Protein AF-A0A8I2YW83-F1 (afdb_monomer)

Organism: NCBI:txid495285

Secondary structure (DSSP, 8-state):
-----HHHHHHHHHHHHHHHHHHS---S-EEESHHHHHHHHHTT-EEEEEEETT---EEEEEE-TTS-EEEEEE-S-GGGTTTTB-TTT-PBPEEEEEEEEHHHHHHHHTTTTT-EEEEE-TTSHHHHHHHHHHTTEEEEESS---GGGGGGTTS------------

pLDDT: mean 71.74, std 16.7, range [37.81, 90.44]

InterPro domains:
  IPR004403 Peptide chain release factor eRF1/aRF1 [PTHR10113] (3-157)
  IPR005142 eRF1 domain 3 [PF03465] (23-145)
  IPR029064 Ribosomal protein eL30-like superfamily [G3DSA:3.30.1330.30] (12-165)
  IPR029064 Ribosomal protein eL30-like superfamily [SSF55315] (30-148)

Foldseek 3Di:
DDDPDPPVVVVVVVVVVVVVVVVPPVPQFKWFADPRAVVCLVVLFFAAKEFAPPQQKKWFWFADPVRDTDIAIDNPDPVSQVVQADPVPRDGTHGPDDIGDPVVVCVVCVVVSNYHYHYDYCPDPVSVCRCVVRVRIMGGGPDDDPPVCVVPVVPDPDDPDDDDDDD

Radius of gyration: 22.84 Å; Cα contacts (8 Å, |Δi|>4): 217; chains: 1; bounding box: 31×69×81 Å

Nearest PDB structures (foldseek):
  7o80-assembly1_By  TM=7.380E-01  e=3.352E-16  Oryctolagus cuniculus
  2ktv-assembly1_A  TM=7.743E-01  e=1.119E-14  Homo sapiens
  8ipa-assembly1_bl  TM=6.363E-01  e=6.369E-15  Triticum aestivum
  4crm-assembly1_X  TM=7.164E-01  e=1.137E-13  Saccharomyces cerevisiae
  3ir9-assembly1_A  TM=6.678E-01  e=7.914E-09  Methanosarcina mazei

Solvent-accessible surface area (backbone atoms only — not comparable to full-atom values): 9842 Å² total; per-residue (Å²): 136,87,80,89,59,68,68,64,53,51,51,47,49,48,52,54,47,48,48,51,53,55,70,47,54,74,74,79,24,67,35,57,22,68,70,51,29,48,56,36,40,76,73,49,34,29,39,37,38,39,35,34,77,82,53,69,40,35,37,33,38,30,24,38,98,87,68,54,75,45,81,45,80,36,61,85,48,79,80,42,59,65,72,45,34,34,91,88,77,71,41,76,40,45,75,72,46,82,74,40,50,44,64,58,50,44,75,70,42,30,69,79,47,65,28,43,83,43,77,45,60,62,87,45,75,67,33,40,46,37,40,75,72,31,71,25,34,28,23,38,33,73,50,71,77,63,74,76,57,68,81,5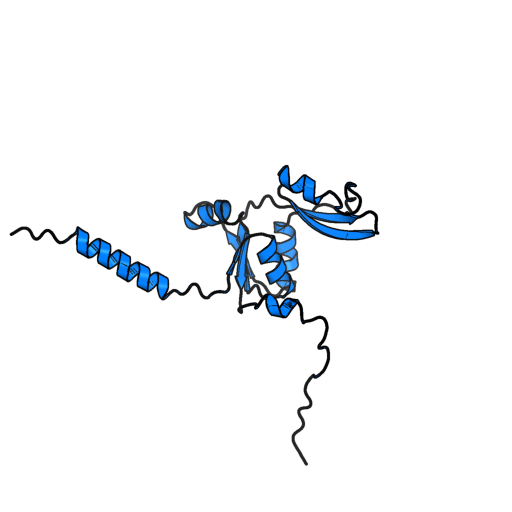3,74,88,71,80,93,78,81,82,81,83,86,73,86,91,135

Structure (mmCIF, N/CA/C/O backbone):
data_AF-A0A8I2YW83-F1
#
_entry.id   AF-A0A8I2YW83-F1
#
loop_
_atom_site.group_PDB
_atom_site.id
_atom_site.type_symbol
_atom_site.label_atom_id
_atom_site.label_alt_id
_atom_site.label_comp_id
_atom_site.label_asym_id
_atom_site.label_entity_id
_atom_site.label_seq_id
_atom_site.pdbx_PDB_ins_code
_atom_site.Cartn_x
_atom_site.Cartn_y
_atom_site.Cartn_z
_atom_site.occupancy
_atom_site.B_iso_or_equiv
_atom_site.auth_seq_id
_atom_site.auth_comp_id
_atom_site.auth_asym_id
_atom_site.auth_atom_id
_atom_site.pdbx_PDB_model_num
ATOM 1 N N . MET A 1 1 ? -3.336 16.803 57.954 1.00 39.81 1 MET A N 1
ATOM 2 C CA . MET A 1 1 ? -2.026 16.547 57.322 1.00 39.81 1 MET A CA 1
ATOM 3 C C . MET A 1 1 ? -2.326 16.189 55.878 1.00 39.81 1 MET A C 1
ATOM 5 O O . MET A 1 1 ? -2.818 15.100 55.623 1.00 39.81 1 MET A O 1
ATOM 9 N N . PHE A 1 2 ? -2.242 17.170 54.980 1.00 40.47 2 PHE A N 1
ATOM 10 C CA . PHE A 1 2 ? -2.612 17.007 53.574 1.00 40.47 2 PHE A CA 1
ATOM 11 C C . PHE A 1 2 ? -1.409 16.400 52.847 1.00 40.47 2 PHE A C 1
ATOM 13 O O . PHE A 1 2 ? -0.423 17.092 52.607 1.00 40.47 2 PHE A O 1
ATOM 20 N N . SER A 1 3 ? -1.450 15.086 52.605 1.00 42.00 3 SER A N 1
ATOM 21 C CA . SER A 1 3 ? -0.392 14.366 51.893 1.00 42.00 3 SER A CA 1
ATOM 22 C C . SER A 1 3 ? -0.406 14.752 50.417 1.00 42.00 3 SER A C 1
ATOM 24 O O . SER A 1 3 ? -1.183 14.222 49.626 1.00 42.00 3 SER A O 1
ATOM 26 N N . TYR A 1 4 ? 0.474 15.683 50.059 1.00 49.03 4 TYR A N 1
ATOM 27 C CA . TYR A 1 4 ? 0.949 15.875 48.695 1.00 49.03 4 TYR A CA 1
ATOM 28 C C . TYR A 1 4 ? 1.654 14.590 48.242 1.00 49.03 4 TYR A C 1
ATOM 30 O O . TYR A 1 4 ? 2.785 14.320 48.634 1.00 49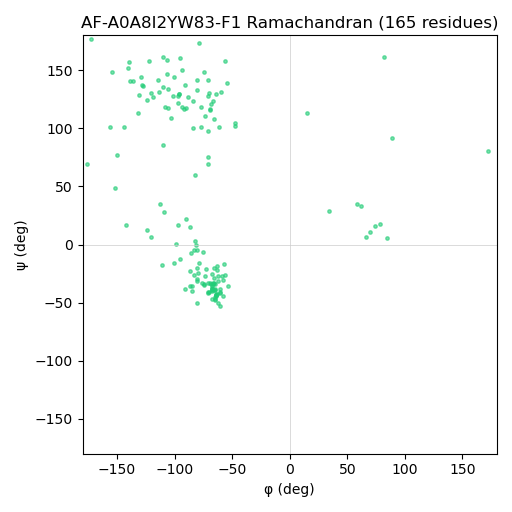.03 4 TYR A O 1
ATOM 38 N N . GLY A 1 5 ? 0.958 13.771 47.457 1.00 54.84 5 GLY A N 1
ATOM 39 C CA . GLY A 1 5 ? 1.498 12.545 46.858 1.00 54.84 5 GLY A CA 1
ATOM 40 C C . GLY A 1 5 ? 0.990 12.292 45.438 1.00 54.84 5 GLY A C 1
ATOM 41 O O . GLY A 1 5 ? 1.065 11.167 44.960 1.00 54.84 5 GLY A O 1
ATOM 42 N N . GLY A 1 6 ? 0.429 13.311 44.776 1.00 54.88 6 GLY A N 1
ATOM 43 C CA . GLY A 1 6 ? -0.205 13.170 43.459 1.00 54.88 6 GLY A CA 1
ATOM 44 C C . GLY A 1 6 ? 0.771 13.158 42.279 1.00 54.88 6 GLY A C 1
ATOM 45 O O . GLY A 1 6 ? 0.523 12.476 41.294 1.00 54.88 6 GLY A O 1
ATOM 46 N N 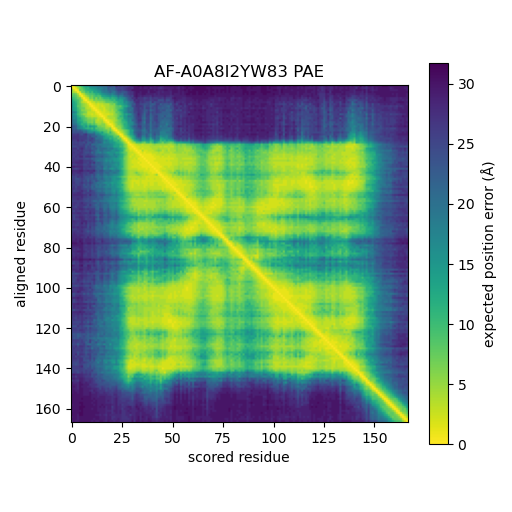. GLU A 1 7 ? 1.898 13.866 42.376 1.00 53.00 7 GLU A N 1
ATOM 47 C CA . GLU A 1 7 ? 2.796 14.081 41.227 1.00 53.00 7 GLU A CA 1
ATOM 48 C C . GLU A 1 7 ? 3.783 12.917 41.026 1.00 53.00 7 GLU A C 1
ATOM 50 O O . GLU A 1 7 ? 4.036 12.505 39.897 1.00 53.00 7 GLU A O 1
ATOM 55 N N . ASN A 1 8 ? 4.270 12.306 42.114 1.00 54.31 8 ASN A N 1
ATOM 56 C CA . ASN A 1 8 ? 5.145 11.127 42.035 1.00 54.31 8 ASN A CA 1
ATOM 57 C C . ASN A 1 8 ? 4.382 9.847 41.656 1.00 54.31 8 ASN A C 1
ATOM 59 O O . ASN A 1 8 ? 4.909 9.025 40.914 1.00 54.31 8 ASN A O 1
ATOM 63 N N . GLY A 1 9 ? 3.129 9.697 42.105 1.00 56.31 9 GLY A N 1
ATOM 64 C CA . GLY A 1 9 ? 2.281 8.564 41.721 1.00 56.31 9 GLY A CA 1
ATOM 65 C C . GLY A 1 9 ? 1.861 8.606 40.249 1.00 56.31 9 GLY A C 1
ATOM 66 O O . GLY A 1 9 ? 1.761 7.561 39.617 1.00 56.31 9 GLY A O 1
ATOM 67 N N . PHE A 1 10 ? 1.668 9.804 39.681 1.00 54.84 10 PHE A N 1
ATOM 68 C CA . PHE A 1 10 ? 1.363 9.972 38.257 1.00 54.84 10 PHE A CA 1
ATOM 69 C C . PHE A 1 10 ? 2.578 9.658 37.376 1.00 54.84 10 PHE A C 1
ATOM 71 O O . PHE A 1 10 ? 2.438 8.950 36.384 1.00 54.84 10 PHE A O 1
ATOM 78 N N . ASN A 1 11 ? 3.780 10.091 37.776 1.00 58.91 11 ASN A N 1
ATOM 79 C CA . ASN A 1 11 ? 5.007 9.741 37.057 1.00 58.91 11 ASN A CA 1
ATOM 80 C C . ASN A 1 11 ? 5.341 8.245 37.169 1.00 58.91 11 ASN A C 1
ATOM 82 O O . ASN A 1 11 ? 5.699 7.634 36.171 1.00 58.91 11 ASN A O 1
ATOM 86 N N . GLN A 1 12 ? 5.124 7.626 38.337 1.00 61.47 12 GLN A N 1
ATOM 87 C CA . GLN A 1 12 ? 5.245 6.172 38.490 1.00 61.47 12 GLN A CA 1
ATOM 88 C C . GLN A 1 12 ? 4.200 5.410 37.675 1.00 61.47 12 GLN A C 1
ATOM 90 O O . GLN A 1 12 ? 4.530 4.391 37.086 1.00 61.47 12 GLN A O 1
ATOM 95 N N . ALA A 1 13 ? 2.956 5.891 37.596 1.00 56.44 13 ALA A N 1
ATOM 96 C CA . ALA A 1 13 ? 1.939 5.286 36.740 1.00 56.44 13 ALA A CA 1
ATOM 97 C C . ALA A 1 13 ? 2.283 5.427 35.249 1.00 56.44 13 ALA A C 1
ATOM 99 O O . ALA A 1 13 ? 1.993 4.510 34.490 1.00 56.44 13 ALA A O 1
ATOM 100 N N . ILE A 1 14 ? 2.933 6.523 34.832 1.00 59.28 14 ILE A N 1
ATOM 101 C CA . ILE A 1 14 ? 3.466 6.686 33.471 1.00 59.28 14 ILE A CA 1
ATOM 102 C C . ILE A 1 14 ? 4.669 5.767 33.232 1.00 59.28 14 ILE A C 1
ATOM 104 O O . ILE A 1 14 ? 4.723 5.164 32.171 1.00 59.28 14 ILE A O 1
ATOM 108 N N . GLU A 1 15 ? 5.587 5.589 34.186 1.00 57.97 15 GLU A N 1
ATOM 109 C CA . GLU A 1 15 ? 6.691 4.616 34.076 1.00 57.97 15 GLU A CA 1
ATOM 110 C C . GLU A 1 15 ? 6.177 3.167 34.018 1.00 57.97 15 GLU A C 1
ATOM 112 O O . GLU A 1 15 ? 6.593 2.405 33.152 1.00 57.97 15 GLU A O 1
ATOM 117 N N . LEU A 1 16 ? 5.198 2.802 34.852 1.00 56.50 16 LEU A N 1
ATOM 118 C CA . LEU A 1 16 ? 4.563 1.475 34.866 1.00 56.50 16 LEU A CA 1
ATOM 119 C C . LEU A 1 16 ? 3.670 1.229 33.635 1.00 56.50 16 LEU A C 1
ATOM 121 O O . LEU A 1 16 ? 3.580 0.101 33.140 1.00 56.50 16 LEU A O 1
ATOM 125 N N . ALA A 1 17 ? 3.017 2.274 33.111 1.00 52.62 17 ALA A N 1
ATOM 126 C CA . ALA A 1 17 ? 2.286 2.220 31.845 1.00 52.62 17 ALA A CA 1
ATOM 127 C C . ALA A 1 17 ? 3.238 2.198 30.643 1.00 52.62 17 ALA A C 1
ATOM 129 O O . ALA A 1 17 ? 2.941 1.514 29.671 1.00 52.62 17 ALA A O 1
ATOM 130 N N . ALA A 1 18 ? 4.389 2.872 30.713 1.00 55.94 18 ALA A N 1
ATOM 131 C CA . ALA A 1 18 ? 5.455 2.789 29.722 1.00 55.94 18 ALA A CA 1
ATOM 132 C C . ALA A 1 18 ? 6.107 1.403 29.731 1.00 55.94 18 ALA A C 1
ATOM 134 O O . ALA A 1 18 ? 6.383 0.875 28.661 1.00 55.94 18 ALA A O 1
ATOM 135 N N . GLU A 1 19 ? 6.274 0.760 30.890 1.00 49.72 19 GLU A N 1
ATOM 136 C CA . GLU A 1 19 ? 6.685 -0.646 30.988 1.00 49.72 19 GLU A CA 1
ATOM 137 C C . GLU A 1 19 ? 5.604 -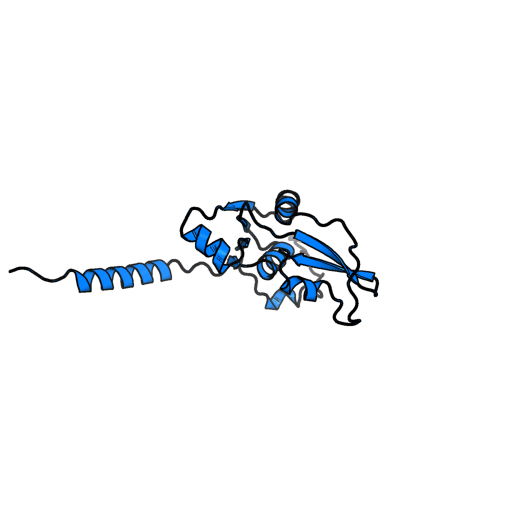1.602 30.470 1.00 49.72 19 GLU A C 1
ATOM 139 O O . GLU A 1 19 ? 5.931 -2.547 29.763 1.00 49.72 19 GLU A O 1
ATOM 144 N N . SER A 1 20 ? 4.313 -1.340 30.707 1.00 48.31 20 SER A N 1
ATOM 145 C CA . SER A 1 20 ? 3.224 -2.127 30.096 1.00 48.31 20 SER A CA 1
ATOM 146 C C . SER A 1 20 ? 3.128 -1.916 28.579 1.00 48.31 20 SER A C 1
ATOM 148 O O . SER A 1 20 ? 2.869 -2.872 27.850 1.00 48.31 20 SER A O 1
ATOM 150 N N . LEU A 1 21 ? 3.421 -0.708 28.080 1.00 47.25 21 LEU A N 1
ATOM 151 C CA . LEU A 1 21 ? 3.625 -0.429 26.654 1.00 47.25 21 LEU A CA 1
ATOM 152 C C . LEU A 1 21 ? 4.955 -0.986 26.126 1.00 47.25 21 LEU A C 1
ATOM 154 O O . LEU A 1 21 ? 5.070 -1.186 24.928 1.00 47.25 21 LEU A O 1
ATOM 158 N N . SER A 1 22 ? 5.943 -1.258 26.981 1.00 44.62 22 SER A N 1
ATOM 159 C CA . SER A 1 22 ? 7.197 -1.938 26.618 1.00 44.62 22 SER A CA 1
ATOM 160 C C . SER A 1 22 ? 7.032 -3.462 26.616 1.00 44.62 22 SER A C 1
ATOM 162 O O . SER A 1 22 ? 7.722 -4.164 25.876 1.00 44.62 22 SER A O 1
ATOM 164 N N . ASN A 1 23 ? 6.086 -3.979 27.407 1.00 37.81 23 ASN A N 1
ATOM 165 C CA . ASN A 1 23 ? 5.689 -5.384 27.442 1.00 37.81 23 ASN A CA 1
ATOM 166 C C . ASN A 1 23 ? 4.620 -5.728 26.399 1.00 37.81 23 ASN A C 1
ATOM 168 O O . ASN A 1 23 ? 4.599 -6.861 25.915 1.00 37.81 23 ASN A O 1
ATOM 172 N N . VAL A 1 24 ? 3.847 -4.745 25.925 1.00 40.88 24 VAL A N 1
ATOM 173 C CA . VAL A 1 24 ? 3.463 -4.687 24.511 1.00 40.88 24 VAL A CA 1
ATOM 174 C C . VAL A 1 24 ? 4.725 -4.309 23.747 1.00 40.88 24 VAL A C 1
ATOM 176 O O . VAL A 1 24 ? 4.847 -3.244 23.159 1.00 40.88 24 VAL A O 1
ATOM 179 N N . LYS A 1 25 ? 5.696 -5.228 23.703 1.00 41.69 25 LYS A N 1
ATOM 180 C CA . LYS A 1 25 ? 6.538 -5.327 22.519 1.00 41.69 25 LYS A CA 1
ATOM 181 C C . LYS A 1 25 ? 5.539 -5.319 21.373 1.00 41.69 25 LYS A C 1
ATOM 183 O O . LYS A 1 25 ? 4.883 -6.337 21.155 1.00 41.69 25 LYS A O 1
ATOM 188 N N . ILE A 1 26 ? 5.376 -4.178 20.697 1.00 47.59 26 ILE A N 1
ATOM 189 C CA . ILE A 1 26 ? 4.879 -4.134 19.332 1.00 47.59 26 ILE A CA 1
ATOM 190 C C . ILE A 1 26 ? 5.737 -5.199 18.685 1.00 47.59 26 ILE A C 1
ATOM 192 O O . ILE A 1 26 ? 6.962 -5.058 18.638 1.00 47.59 26 ILE A O 1
ATOM 196 N N . ARG A 1 27 ? 5.142 -6.366 18.437 1.00 45.03 27 ARG A N 1
ATOM 197 C CA . ARG A 1 27 ? 5.841 -7.560 17.988 1.00 45.03 27 ARG A CA 1
ATOM 198 C C . ARG A 1 27 ? 6.244 -7.269 16.556 1.00 45.03 27 ARG A C 1
ATOM 200 O O . ARG A 1 27 ? 5.547 -7.679 15.655 1.00 45.03 27 ARG A O 1
ATOM 207 N N . THR A 1 28 ? 7.271 -6.438 16.401 1.00 51.44 28 THR A N 1
ATOM 208 C CA . THR A 1 28 ? 8.344 -6.381 15.411 1.00 51.44 28 THR A CA 1
ATOM 209 C C . THR A 1 28 ? 8.025 -6.804 13.978 1.00 51.44 28 THR A C 1
ATOM 211 O O . THR A 1 28 ? 8.909 -7.322 13.304 1.00 51.44 28 THR A O 1
ATOM 214 N N . SER A 1 29 ? 6.784 -6.631 13.547 1.00 66.81 29 SER A N 1
ATOM 215 C CA . SER A 1 29 ? 6.241 -7.226 12.334 1.00 66.81 29 SER A CA 1
ATOM 216 C C . SER A 1 29 ? 5.139 -6.299 11.799 1.00 66.81 29 SER A C 1
ATOM 218 O O . SER A 1 29 ? 4.014 -6.718 11.572 1.00 66.81 29 SER A O 1
ATOM 220 N N . THR A 1 30 ? 5.417 -5.000 11.687 1.00 73.69 30 THR A N 1
ATOM 221 C CA . THR A 1 30 ? 4.499 -4.015 11.093 1.00 73.69 30 THR A CA 1
ATOM 222 C C . THR A 1 30 ? 5.258 -3.176 10.083 1.00 73.69 30 THR A C 1
ATOM 224 O O . THR A 1 30 ? 6.309 -2.633 10.424 1.00 73.69 30 THR A O 1
ATOM 227 N N . CYS A 1 31 ? 4.717 -3.076 8.876 1.00 79.19 31 CYS A N 1
ATOM 228 C CA . CYS A 1 31 ? 5.264 -2.301 7.773 1.00 79.19 31 CYS A CA 1
ATOM 229 C C . CYS A 1 31 ? 4.528 -0.974 7.646 1.00 79.19 31 CYS A C 1
ATOM 231 O O . CYS A 1 31 ? 3.317 -0.898 7.879 1.00 79.19 31 CYS A O 1
ATOM 233 N N . PHE A 1 32 ? 5.256 0.073 7.275 1.00 82.62 32 PHE A N 1
ATOM 234 C CA . PHE A 1 32 ? 4.702 1.415 7.141 1.00 82.62 32 PHE A CA 1
ATOM 235 C C . PHE A 1 32 ? 5.207 2.083 5.871 1.00 82.62 32 PHE A C 1
ATOM 237 O O . PHE A 1 32 ? 6.388 2.002 5.540 1.00 82.62 32 PHE A O 1
ATOM 244 N N . GLY A 1 33 ? 4.327 2.822 5.203 1.00 81.38 33 GLY A N 1
ATOM 245 C CA . GLY A 1 33 ? 4.664 3.486 3.953 1.00 81.38 33 GLY A CA 1
ATOM 246 C C . GLY A 1 33 ? 4.570 2.553 2.749 1.00 81.38 33 GLY A C 1
ATOM 247 O O . GLY A 1 33 ? 4.528 1.329 2.868 1.00 81.38 33 GLY A O 1
ATOM 248 N N . ILE A 1 34 ? 4.480 3.166 1.571 1.00 81.81 34 ILE A N 1
ATOM 249 C CA . ILE A 1 34 ? 4.134 2.476 0.326 1.00 81.81 34 ILE A CA 1
ATOM 250 C C . ILE A 1 34 ? 5.189 1.418 -0.027 1.00 81.81 34 ILE A C 1
ATOM 252 O O . ILE A 1 34 ? 4.830 0.270 -0.244 1.00 81.81 34 ILE A O 1
ATOM 256 N N . ASP A 1 35 ? 6.475 1.785 -0.026 1.00 81.62 35 ASP A N 1
ATOM 257 C CA . ASP A 1 35 ? 7.578 0.895 -0.431 1.00 81.62 35 ASP A CA 1
ATOM 258 C C . ASP A 1 35 ? 7.663 -0.362 0.446 1.00 81.62 35 ASP A C 1
ATOM 260 O O . ASP A 1 35 ? 7.595 -1.482 -0.049 1.00 81.62 35 ASP A O 1
ATOM 264 N N . ASP A 1 36 ? 7.718 -0.168 1.762 1.00 83.00 36 ASP A N 1
ATOM 265 C CA . ASP A 1 36 ? 7.858 -1.248 2.738 1.00 83.00 36 ASP A CA 1
ATOM 266 C C . ASP A 1 36 ? 6.649 -2.194 2.719 1.00 83.00 36 ASP A C 1
ATOM 268 O O . ASP A 1 36 ? 6.788 -3.416 2.707 1.00 83.00 36 ASP A O 1
ATOM 272 N N . THR A 1 37 ? 5.447 -1.616 2.638 1.00 85.38 37 THR A N 1
ATOM 273 C CA . THR A 1 37 ? 4.198 -2.379 2.602 1.00 85.38 37 THR A CA 1
ATOM 274 C C . THR A 1 37 ? 4.063 -3.177 1.310 1.00 85.38 37 THR A C 1
ATOM 276 O O . THR A 1 37 ? 3.634 -4.326 1.362 1.00 85.38 37 THR A O 1
ATOM 279 N N . LEU A 1 38 ? 4.445 -2.608 0.160 1.00 83.75 38 LEU A N 1
ATOM 280 C CA . LEU A 1 38 ? 4.430 -3.336 -1.109 1.00 83.75 38 LEU A CA 1
ATOM 281 C C . LEU A 1 38 ? 5.426 -4.489 -1.103 1.00 83.75 38 LEU A C 1
ATOM 283 O O . LEU A 1 38 ? 5.036 -5.604 -1.424 1.00 83.75 38 LEU A O 1
ATOM 287 N N . ARG A 1 39 ? 6.667 -4.259 -0.667 1.00 82.38 39 ARG A N 1
ATOM 288 C CA . ARG A 1 39 ? 7.678 -5.324 -0.604 1.00 82.38 39 ARG A CA 1
ATOM 289 C C . ARG A 1 39 ? 7.244 -6.453 0.318 1.00 82.38 39 ARG A C 1
ATOM 291 O O . ARG A 1 39 ? 7.383 -7.623 -0.020 1.00 82.38 39 ARG A O 1
ATOM 298 N N . ALA A 1 40 ? 6.668 -6.110 1.467 1.00 84.00 40 ALA A N 1
ATOM 299 C CA . ALA A 1 40 ? 6.109 -7.100 2.372 1.00 84.00 40 ALA A CA 1
ATOM 300 C C . ALA A 1 40 ? 4.906 -7.849 1.776 1.00 84.00 40 ALA A C 1
ATOM 302 O O . ALA A 1 40 ? 4.694 -9.026 2.084 1.00 84.00 40 ALA A O 1
ATOM 303 N N . LEU A 1 41 ? 4.098 -7.173 0.958 1.00 84.19 41 LEU A N 1
ATOM 304 C CA . LEU A 1 41 ? 2.951 -7.770 0.286 1.00 84.19 41 LEU A CA 1
ATOM 305 C C . LEU A 1 41 ? 3.391 -8.730 -0.825 1.00 84.19 41 LEU A C 1
ATOM 307 O O . LEU A 1 41 ? 2.834 -9.820 -0.916 1.00 84.19 41 LEU A O 1
ATOM 311 N N . GLU A 1 42 ? 4.411 -8.370 -1.609 1.00 82.12 42 GLU A N 1
ATOM 312 C CA . GLU A 1 42 ? 4.968 -9.203 -2.685 1.00 82.12 42 GLU A CA 1
ATOM 313 C C . GLU A 1 42 ? 5.520 -10.532 -2.165 1.00 82.12 42 GLU A C 1
ATOM 315 O O . GLU A 1 42 ? 5.303 -11.573 -2.777 1.00 82.12 42 GLU A O 1
ATOM 320 N N . VAL A 1 43 ? 6.151 -10.527 -0.989 1.00 79.06 43 VAL A N 1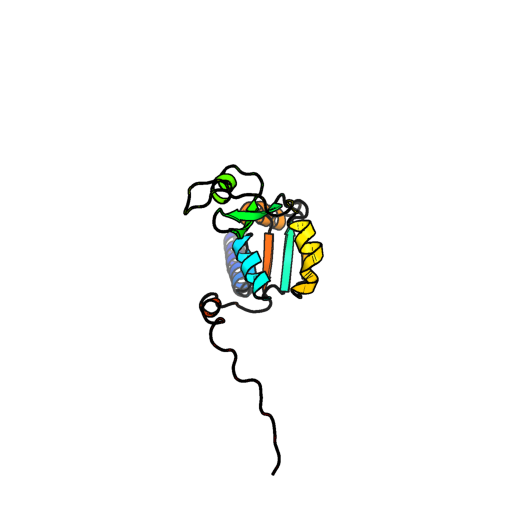
ATOM 321 C CA . VAL A 1 43 ? 6.638 -11.762 -0.346 1.00 79.06 43 VAL A CA 1
ATOM 322 C C . VAL A 1 43 ? 5.551 -12.501 0.436 1.00 79.06 43 VAL A C 1
ATOM 324 O O . VAL A 1 43 ? 5.829 -13.483 1.124 1.00 79.06 43 VAL A O 1
ATOM 327 N N . GLY A 1 44 ? 4.310 -12.009 0.398 1.00 78.12 44 GLY A N 1
ATOM 328 C CA . GLY A 1 44 ? 3.192 -12.612 1.107 1.00 78.12 44 GLY A CA 1
ATOM 329 C C . GLY A 1 44 ? 3.389 -12.618 2.622 1.00 78.12 44 GLY A C 1
ATOM 330 O O . GLY A 1 44 ? 2.943 -13.538 3.298 1.00 78.12 44 GLY A O 1
ATOM 331 N N . ALA A 1 45 ? 4.050 -11.628 3.208 1.00 81.31 45 ALA A N 1
ATOM 332 C CA . ALA A 1 45 ? 4.237 -11.578 4.657 1.00 81.31 45 ALA A CA 1
ATOM 333 C C . ALA A 1 45 ? 3.184 -10.733 5.380 1.00 81.31 45 ALA A C 1
ATOM 335 O O . ALA A 1 45 ? 3.080 -10.815 6.605 1.00 81.31 45 ALA A O 1
ATOM 336 N N . VAL A 1 46 ? 2.393 -9.946 4.647 1.00 85.69 46 VAL A N 1
ATOM 337 C CA . VAL A 1 46 ? 1.331 -9.106 5.215 1.00 85.69 46 VAL A CA 1
ATOM 338 C C . VAL A 1 46 ? 0.114 -9.960 5.555 1.00 85.69 46 VAL A C 1
ATOM 340 O O . VAL A 1 46 ? -0.525 -10.545 4.686 1.00 85.69 46 VAL A O 1
ATOM 343 N N . GLU A 1 47 ? -0.239 -9.998 6.833 1.00 86.00 47 GLU A N 1
ATOM 344 C CA . GLU A 1 47 ? -1.472 -10.605 7.327 1.00 86.00 47 GLU A CA 1
ATOM 345 C C . GLU A 1 47 ? -2.664 -9.672 7.143 1.00 86.00 47 GLU A C 1
ATOM 347 O O . GLU A 1 47 ? -3.684 -10.081 6.600 1.00 86.00 47 GLU A O 1
ATOM 352 N N . THR A 1 48 ? -2.532 -8.419 7.588 1.00 87.94 48 THR A N 1
ATOM 353 C CA . THR A 1 48 ? -3.593 -7.410 7.497 1.00 87.94 48 THR A CA 1
ATOM 354 C C . THR A 1 48 ? -3.027 -6.120 6.928 1.00 87.94 48 THR A C 1
ATOM 356 O O . THR A 1 48 ? -2.220 -5.453 7.570 1.00 87.94 48 THR A O 1
ATOM 359 N N . LEU A 1 49 ? -3.455 -5.759 5.728 1.00 89.38 49 LEU A N 1
ATOM 360 C CA . LEU A 1 49 ? -3.148 -4.503 5.073 1.00 89.38 49 LEU A CA 1
ATOM 361 C C . LEU A 1 49 ? -4.113 -3.415 5.556 1.00 89.38 49 LEU A C 1
ATOM 363 O O . LEU A 1 49 ? -5.327 -3.548 5.428 1.00 89.38 49 LEU A O 1
ATOM 367 N N . ILE A 1 50 ? -3.567 -2.329 6.092 1.00 88.94 50 ILE A N 1
ATOM 368 C CA . ILE A 1 50 ? -4.318 -1.194 6.624 1.00 88.94 50 ILE A CA 1
ATOM 369 C C . ILE A 1 50 ? -4.141 -0.013 5.672 1.00 88.94 50 ILE A C 1
ATOM 371 O O . ILE A 1 50 ? -3.029 0.480 5.467 1.00 88.94 50 ILE A O 1
ATOM 375 N N . VAL A 1 51 ? -5.241 0.469 5.099 1.00 90.44 51 VAL A N 1
ATOM 376 C CA . VAL A 1 51 ? -5.223 1.537 4.093 1.00 90.44 51 VAL A CA 1
ATOM 377 C C . VAL A 1 51 ? -6.185 2.645 4.491 1.00 90.44 51 VAL A C 1
ATOM 379 O O . VAL A 1 51 ? -7.296 2.397 4.954 1.00 90.44 51 VAL A O 1
ATOM 382 N N . TRP A 1 52 ? -5.773 3.898 4.329 1.00 90.12 52 TRP A N 1
ATOM 383 C CA . TRP A 1 52 ? -6.668 5.029 4.525 1.00 90.12 52 TRP A CA 1
ATOM 384 C C . TRP A 1 52 ? -7.711 5.080 3.403 1.00 90.12 52 TRP A C 1
ATOM 386 O O . TRP A 1 52 ? -7.362 5.036 2.228 1.00 90.12 52 TRP A O 1
ATOM 396 N N . GLU A 1 53 ? -8.991 5.209 3.755 1.00 87.44 53 GLU A N 1
ATOM 397 C CA . GLU A 1 53 ? -10.106 5.227 2.788 1.00 87.44 53 GLU A CA 1
ATOM 398 C C . GLU A 1 53 ? -9.980 6.317 1.709 1.00 87.44 53 GLU A C 1
ATOM 400 O O . GLU A 1 53 ? -10.516 6.176 0.616 1.00 87.44 53 GLU A O 1
ATOM 405 N N . ASN A 1 54 ? -9.272 7.405 2.019 1.00 86.19 54 ASN A N 1
ATOM 406 C CA . ASN A 1 54 ? -9.093 8.553 1.135 1.00 86.19 54 ASN A CA 1
ATOM 407 C C . ASN A 1 54 ? -7.631 8.675 0.676 1.00 86.19 54 ASN A C 1
ATOM 409 O O . ASN A 1 54 ? -7.085 9.775 0.580 1.00 86.19 54 ASN A O 1
ATOM 413 N N . LEU A 1 55 ? -6.969 7.528 0.485 1.00 84.44 55 LEU A N 1
ATOM 414 C CA . LEU A 1 55 ? -5.595 7.460 0.007 1.00 84.44 55 LEU A CA 1
ATOM 415 C C . LEU A 1 55 ? -5.515 7.972 -1.437 1.00 84.44 55 LEU A C 1
ATOM 417 O O . LEU A 1 55 ? -5.900 7.284 -2.378 1.00 84.44 55 LEU A O 1
ATOM 421 N N . ASP A 1 56 ? -4.941 9.159 -1.603 1.00 84.06 56 ASP A N 1
ATOM 422 C CA . ASP A 1 56 ? -4.663 9.765 -2.905 1.00 84.06 56 ASP A CA 1
ATOM 423 C C . ASP A 1 56 ? -3.348 9.213 -3.478 1.00 84.06 56 ASP A C 1
ATOM 425 O O . ASP A 1 56 ? -2.368 9.930 -3.639 1.00 84.06 56 ASP A O 1
ATOM 429 N N . VAL A 1 57 ? -3.268 7.897 -3.684 1.00 86.81 57 VAL A N 1
ATOM 430 C CA . VAL A 1 57 ? -2.100 7.243 -4.294 1.00 86.81 57 VAL A CA 1
ATOM 431 C C . VAL A 1 57 ? -2.559 6.463 -5.507 1.00 86.81 57 VAL A C 1
ATOM 433 O O . VAL A 1 57 ? -3.408 5.576 -5.428 1.00 86.81 57 VAL A O 1
ATOM 436 N N . THR A 1 58 ? -1.943 6.779 -6.635 1.00 88.31 58 THR A N 1
ATOM 437 C CA . THR A 1 58 ? -2.208 6.147 -7.917 1.00 88.31 58 THR A CA 1
ATOM 438 C C . THR A 1 58 ? -1.014 5.284 -8.310 1.00 88.31 58 THR A C 1
ATOM 440 O O . THR A 1 58 ? 0.146 5.678 -8.154 1.00 88.31 58 THR A O 1
ATOM 443 N N . ARG A 1 59 ? -1.307 4.077 -8.791 1.00 88.31 59 ARG A N 1
ATOM 444 C CA . ARG A 1 59 ? -0.343 3.109 -9.305 1.00 88.31 59 ARG A CA 1
ATOM 445 C C . ARG A 1 59 ? -0.189 3.319 -10.810 1.00 88.31 59 ARG A C 1
ATOM 447 O O . ARG A 1 59 ? -1.135 3.117 -11.570 1.00 88.31 59 ARG A O 1
ATOM 454 N N . TYR A 1 60 ? 1.011 3.696 -11.228 1.00 86.44 60 TYR A N 1
ATOM 455 C CA . TYR A 1 60 ? 1.405 3.882 -12.620 1.00 86.44 60 TYR A CA 1
ATOM 456 C C . TYR A 1 60 ? 2.288 2.719 -13.053 1.00 86.44 60 TYR A C 1
ATOM 458 O O . TYR A 1 60 ? 3.222 2.349 -12.345 1.00 86.44 60 TYR A O 1
ATOM 466 N N . VAL A 1 61 ? 2.013 2.155 -14.225 1.00 88.56 61 VAL A N 1
ATOM 467 C CA . VAL A 1 61 ? 2.923 1.212 -14.881 1.00 88.56 61 VAL A CA 1
ATOM 468 C C . VAL A 1 61 ? 3.609 1.978 -15.997 1.00 88.56 61 VAL A C 1
ATOM 470 O O . VAL A 1 61 ? 2.969 2.376 -16.974 1.00 88.56 61 VAL A O 1
ATOM 473 N N . LEU A 1 62 ? 4.892 2.251 -15.804 1.00 87.38 62 LEU A N 1
ATOM 474 C CA . LEU A 1 62 ? 5.718 3.012 -16.727 1.00 87.38 62 LEU A CA 1
ATOM 475 C C . LEU A 1 62 ? 6.666 2.069 -17.454 1.00 87.38 62 LEU A C 1
ATOM 477 O O . LEU A 1 62 ? 7.122 1.085 -16.881 1.00 87.38 62 LEU A O 1
ATOM 481 N N . ARG A 1 63 ? 6.979 2.373 -18.707 1.00 86.50 63 ARG A N 1
ATOM 482 C CA . ARG A 1 63 ? 7.942 1.638 -19.518 1.00 86.50 63 ARG A CA 1
ATOM 483 C C . ARG A 1 63 ? 9.077 2.566 -19.912 1.00 86.50 63 ARG A C 1
ATOM 485 O O . ARG A 1 63 ? 8.848 3.653 -20.447 1.00 86.50 63 ARG A O 1
ATOM 492 N N . ASN A 1 64 ? 10.304 2.142 -19.6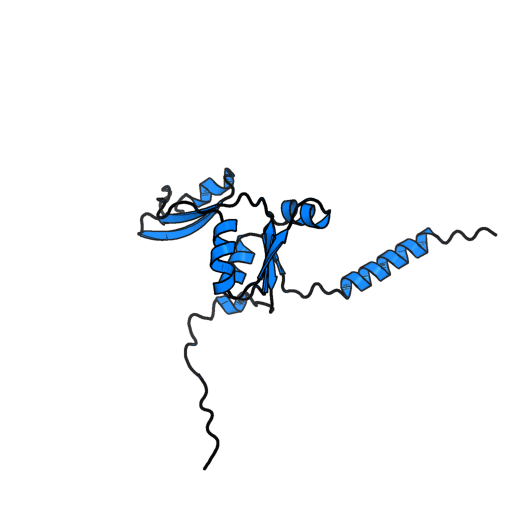40 1.00 84.62 64 ASN A N 1
ATOM 493 C CA . ASN A 1 64 ? 11.484 2.899 -20.034 1.00 84.62 64 ASN A CA 1
ATOM 494 C C . ASN A 1 64 ? 11.814 2.702 -21.527 1.00 84.62 64 ASN A C 1
ATOM 496 O O . ASN A 1 64 ? 11.237 1.861 -22.220 1.00 84.62 64 ASN A O 1
ATOM 500 N N . ALA A 1 65 ? 12.794 3.458 -22.025 1.00 80.50 65 ALA A N 1
ATOM 501 C CA . ALA A 1 65 ? 13.245 3.363 -23.416 1.00 80.50 65 ALA A CA 1
ATOM 502 C C . ALA A 1 65 ? 13.856 1.991 -23.781 1.00 80.50 65 ALA A C 1
ATOM 504 O O . ALA A 1 65 ? 13.940 1.658 -24.962 1.00 80.50 65 ALA A O 1
ATOM 505 N N . ALA A 1 66 ? 14.271 1.195 -22.790 1.00 79.56 66 ALA A N 1
ATOM 506 C CA . ALA A 1 66 ? 14.762 -0.170 -22.980 1.00 79.56 66 ALA A CA 1
ATOM 507 C C . ALA A 1 66 ? 13.627 -1.212 -23.064 1.00 79.56 66 ALA A C 1
ATOM 509 O O . ALA A 1 66 ? 13.891 -2.378 -23.350 1.00 79.56 66 ALA A O 1
ATOM 510 N N . GLY A 1 67 ? 12.371 -0.798 -22.859 1.00 78.31 67 GLY A N 1
ATOM 511 C CA . GLY A 1 67 ? 11.203 -1.677 -22.854 1.00 78.31 67 GLY A CA 1
ATOM 512 C C . GLY A 1 67 ? 10.929 -2.355 -21.509 1.00 78.31 67 GLY A C 1
ATOM 513 O O . GLY A 1 67 ? 10.024 -3.180 -21.436 1.00 78.31 67 GLY A O 1
ATOM 514 N N . GLU A 1 68 ? 11.671 -2.010 -20.459 1.00 83.31 68 GLU A N 1
ATOM 515 C CA . GLU A 1 68 ? 11.490 -2.537 -19.109 1.00 83.31 68 GLU A CA 1
ATOM 516 C C . GLU A 1 68 ? 10.339 -1.807 -18.408 1.00 83.31 68 GLU A C 1
ATOM 518 O O . GLU A 1 68 ? 10.243 -0.575 -18.452 1.00 83.31 68 GLU A O 1
ATOM 523 N N . GLU A 1 69 ? 9.445 -2.569 -17.782 1.00 84.69 69 GLU A N 1
ATOM 524 C CA . GLU A 1 69 ? 8.255 -2.052 -17.109 1.00 84.69 69 GLU A CA 1
ATOM 525 C C . GLU A 1 69 ? 8.526 -1.884 -15.612 1.00 84.69 69 GLU A C 1
ATOM 527 O O . GLU A 1 69 ? 8.994 -2.798 -14.940 1.00 84.69 69 GLU A O 1
ATOM 532 N N . SER A 1 70 ? 8.224 -0.705 -15.078 1.00 81.62 70 SER A N 1
ATOM 533 C CA . SER A 1 70 ? 8.406 -0.345 -13.675 1.00 81.62 70 SER A CA 1
ATOM 534 C C . SER A 1 70 ? 7.107 0.197 -13.094 1.00 81.62 70 SER A C 1
ATOM 536 O O . SER A 1 70 ? 6.410 1.008 -13.707 1.00 81.62 70 SER A O 1
ATOM 538 N N . ILE A 1 71 ? 6.779 -0.243 -11.883 1.00 85.44 71 ILE A N 1
ATOM 539 C CA . ILE A 1 71 ? 5.581 0.200 -11.174 1.00 85.44 71 ILE A CA 1
ATOM 540 C C . ILE A 1 71 ? 5.961 1.375 -10.274 1.00 85.44 71 ILE A C 1
ATOM 542 O O . ILE A 1 71 ? 6.764 1.232 -9.353 1.00 85.44 71 ILE A O 1
ATOM 546 N N . VAL A 1 72 ? 5.356 2.535 -10.516 1.00 85.06 72 VAL A N 1
ATOM 547 C CA . VAL A 1 72 ? 5.568 3.758 -9.736 1.00 85.06 72 VAL A CA 1
ATOM 548 C C . VAL A 1 72 ? 4.287 4.123 -8.999 1.00 85.06 72 VAL A C 1
ATOM 550 O O . VAL A 1 72 ? 3.205 4.172 -9.578 1.00 85.06 72 VAL A O 1
ATOM 553 N N . HIS A 1 73 ? 4.410 4.396 -7.704 1.00 85.56 73 HIS A N 1
ATOM 554 C CA . HIS A 1 73 ? 3.306 4.857 -6.870 1.00 85.56 73 HIS A CA 1
ATOM 555 C C . HIS A 1 73 ? 3.483 6.345 -6.586 1.00 85.56 73 HIS A C 1
ATOM 557 O O . HIS A 1 73 ? 4.462 6.733 -5.937 1.00 85.56 73 HIS A O 1
ATOM 563 N N . ALA A 1 74 ? 2.525 7.144 -7.059 1.00 82.25 74 ALA A N 1
ATOM 564 C CA . ALA A 1 74 ? 2.553 8.598 -6.972 1.00 82.25 74 ALA A CA 1
ATOM 565 C C . ALA A 1 74 ? 1.255 9.147 -6.380 1.00 82.25 74 ALA A C 1
ATOM 567 O O . ALA A 1 74 ? 0.169 8.655 -6.675 1.00 82.25 74 ALA A O 1
ATOM 568 N N . ASN A 1 75 ? 1.366 10.218 -5.601 1.00 77.81 75 ASN A N 1
ATOM 569 C CA . ASN A 1 75 ? 0.238 10.978 -5.048 1.00 77.81 75 ASN A CA 1
ATOM 570 C C . ASN A 1 75 ? 0.089 12.364 -5.703 1.00 77.81 75 ASN A C 1
ATOM 572 O O . ASN A 1 75 ? -0.294 13.336 -5.057 1.00 77.81 75 ASN A O 1
ATOM 576 N N . GLY A 1 76 ? 0.528 12.497 -6.960 1.00 65.69 76 GLY A N 1
ATOM 577 C CA . GLY A 1 76 ? 0.489 13.764 -7.697 1.00 65.69 76 GLY A CA 1
ATOM 578 C C . GLY A 1 76 ? 1.408 14.871 -7.153 1.00 65.69 76 GLY A C 1
ATOM 579 O O . GLY A 1 76 ? 1.348 16.000 -7.639 1.00 65.69 76 GLY A O 1
ATOM 580 N N . GLN A 1 77 ? 2.268 14.591 -6.165 1.00 63.38 77 GLN A N 1
ATOM 581 C CA . GLN A 1 77 ? 3.245 15.562 -5.667 1.00 63.38 77 GLN A CA 1
ATOM 582 C C . GLN A 1 77 ? 4.411 15.750 -6.647 1.00 63.38 77 GLN A C 1
ATOM 584 O O . GLN A 1 77 ? 4.851 14.818 -7.312 1.00 63.38 77 GLN A O 1
ATOM 589 N N . GLU A 1 78 ? 4.983 16.955 -6.680 1.00 55.78 78 GLU A N 1
ATOM 590 C CA . GLU A 1 78 ? 6.084 17.317 -7.590 1.00 55.78 78 GLU A CA 1
ATOM 591 C C . GLU A 1 78 ? 7.339 16.438 -7.421 1.00 55.78 78 GLU A C 1
ATOM 593 O O . GLU A 1 78 ? 8.054 16.188 -8.388 1.00 55.78 78 GLU A O 1
ATOM 598 N N . LYS A 1 79 ? 7.547 15.875 -6.222 1.00 60.25 79 LYS A N 1
ATOM 599 C CA . LYS A 1 79 ? 8.609 14.893 -5.928 1.00 60.25 79 LYS A CA 1
ATOM 600 C C . LYS A 1 79 ? 8.468 13.582 -6.697 1.00 60.25 79 LYS A C 1
ATOM 602 O O . LYS A 1 79 ? 9.436 12.842 -6.828 1.00 60.25 79 LYS A O 1
ATOM 607 N N . ASP A 1 80 ? 7.269 13.267 -7.171 1.00 67.12 80 ASP A N 1
ATOM 608 C CA . ASP A 1 80 ? 7.034 12.041 -7.915 1.00 67.12 80 ASP A CA 1
ATOM 609 C C . ASP A 1 80 ? 7.475 12.170 -9.369 1.00 67.12 80 ASP A C 1
ATOM 611 O O . ASP A 1 80 ? 7.890 11.183 -9.954 1.00 67.12 80 ASP A O 1
ATOM 615 N N . ARG A 1 81 ? 7.526 13.394 -9.914 1.00 68.44 81 ARG A N 1
ATOM 616 C CA . ARG A 1 81 ? 7.947 13.685 -11.295 1.00 68.44 81 ARG A CA 1
ATOM 617 C C . ARG A 1 81 ? 9.365 13.197 -11.602 1.00 68.44 81 ARG A C 1
ATOM 619 O O . ARG A 1 81 ? 9.635 12.774 -12.718 1.00 68.44 81 ARG A O 1
ATOM 626 N N . GLU A 1 82 ? 10.241 13.180 -10.598 1.00 73.38 82 GLU A N 1
ATOM 627 C CA . GLU A 1 82 ? 11.586 12.600 -10.697 1.00 73.38 82 GLU A CA 1
ATOM 628 C C . GLU A 1 82 ? 11.570 11.070 -10.855 1.00 73.38 82 GLU A C 1
ATOM 630 O O . GLU A 1 82 ? 12.503 10.506 -11.419 1.00 73.38 82 GLU A O 1
ATOM 635 N N . LYS A 1 83 ? 10.518 10.387 -10.384 1.00 71.19 83 LYS A N 1
ATOM 636 C CA . LYS A 1 83 ? 10.334 8.936 -10.546 1.00 71.19 83 LYS A CA 1
ATOM 637 C C . LYS A 1 83 ? 9.780 8.552 -11.920 1.00 71.19 83 LYS A C 1
ATOM 639 O O . LYS A 1 83 ? 9.943 7.407 -12.321 1.00 71.19 83 LYS A O 1
ATOM 644 N N . PHE A 1 84 ? 9.156 9.493 -12.634 1.00 75.69 84 PHE A N 1
ATOM 645 C CA . PHE A 1 84 ? 8.730 9.309 -14.030 1.00 75.69 84 PHE A CA 1
ATOM 646 C C . PHE A 1 84 ? 9.886 9.501 -15.022 1.00 75.69 84 PHE A C 1
ATOM 648 O O . PHE A 1 84 ? 9.701 9.291 -16.217 1.00 75.69 84 PHE A O 1
ATOM 655 N N . LEU A 1 85 ? 11.070 9.901 -14.551 1.00 79.44 85 LEU A N 1
ATOM 656 C CA . LEU A 1 85 ? 12.267 10.038 -15.372 1.00 79.44 85 LEU A CA 1
ATOM 657 C C . LEU A 1 85 ? 13.122 8.774 -15.270 1.00 79.44 85 LEU A C 1
ATOM 659 O O . LEU A 1 85 ? 13.472 8.314 -14.182 1.00 79.44 85 LEU A O 1
ATOM 663 N N . ASP A 1 86 ? 13.510 8.237 -16.420 1.00 75.25 86 ASP A N 1
ATOM 664 C CA . ASP A 1 86 ? 14.469 7.148 -16.496 1.00 75.25 86 ASP A CA 1
ATOM 665 C C . ASP A 1 86 ? 15.861 7.650 -16.096 1.00 75.25 86 ASP A C 1
ATOM 667 O O . ASP A 1 86 ? 16.442 8.516 -16.746 1.00 75.25 86 ASP A O 1
ATOM 671 N N . LYS A 1 87 ? 16.420 7.113 -15.006 1.00 70.75 87 LYS A N 1
ATOM 672 C CA . LYS A 1 87 ? 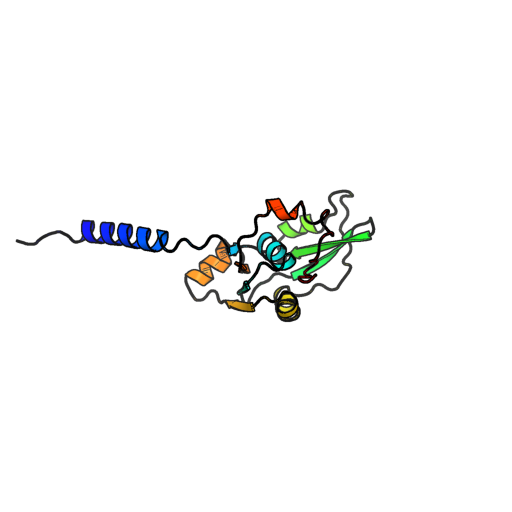17.715 7.571 -14.467 1.00 70.75 87 LYS A CA 1
ATOM 673 C C . LYS A 1 87 ? 18.897 7.285 -15.396 1.00 70.75 87 LYS A C 1
ATOM 675 O O . LYS A 1 87 ? 19.942 7.915 -15.245 1.00 70.75 87 LYS A O 1
ATOM 680 N N . SER A 1 88 ? 18.742 6.350 -16.329 1.00 67.94 88 SER A N 1
ATOM 681 C CA . SER A 1 88 ? 19.799 5.938 -17.255 1.00 67.94 88 SER A CA 1
ATOM 682 C C . SER A 1 88 ? 19.845 6.821 -18.501 1.00 67.94 88 SER A C 1
ATOM 684 O O . SER A 1 88 ? 20.924 7.114 -19.012 1.00 67.94 88 SER A O 1
ATOM 686 N N . THR A 1 89 ? 18.687 7.265 -18.986 1.00 68.88 89 THR A N 1
ATOM 687 C CA . THR A 1 89 ? 18.551 8.030 -20.236 1.00 68.88 89 THR A CA 1
ATOM 688 C C . THR A 1 89 ? 18.149 9.488 -20.020 1.00 68.88 89 THR A C 1
ATOM 690 O O . THR A 1 89 ? 18.338 10.311 -20.914 1.00 68.88 89 THR A O 1
ATOM 693 N N . GLY A 1 90 ? 17.624 9.832 -18.842 1.00 70.00 90 GLY A N 1
ATOM 694 C CA . GLY A 1 90 ? 17.078 11.151 -18.519 1.00 70.00 90 GLY A CA 1
ATOM 695 C C . GLY A 1 90 ? 15.766 11.473 -19.239 1.00 70.00 90 GLY A C 1
ATOM 696 O O . GLY A 1 90 ? 15.344 12.628 -19.229 1.00 70.00 90 GLY A O 1
ATOM 697 N N . LEU A 1 91 ? 15.146 10.486 -19.891 1.00 76.50 91 LEU A N 1
ATOM 698 C CA . LEU A 1 91 ? 13.903 10.641 -20.643 1.00 76.50 91 LEU A CA 1
ATOM 699 C C . LEU A 1 91 ? 12.691 10.313 -19.767 1.00 76.50 91 LEU A C 1
ATOM 701 O O . LEU A 1 91 ? 12.775 9.484 -18.861 1.00 76.50 91 LEU A O 1
ATOM 705 N N . GLU A 1 92 ? 11.559 10.956 -20.047 1.00 77.12 92 GLU A N 1
ATOM 706 C CA . GLU A 1 92 ? 10.280 10.599 -19.429 1.00 77.12 92 GLU A CA 1
ATOM 707 C C . GLU A 1 92 ? 9.884 9.181 -19.858 1.00 77.12 92 GLU A C 1
ATOM 709 O O . GLU A 1 92 ? 9.918 8.844 -21.043 1.00 77.12 92 GLU A O 1
ATOM 714 N N . MET A 1 93 ? 9.543 8.341 -18.882 1.00 82.44 93 MET A N 1
ATOM 715 C CA . MET A 1 93 ? 9.051 6.995 -19.137 1.00 82.44 93 MET A CA 1
ATOM 716 C C . MET A 1 93 ? 7.646 7.060 -19.735 1.00 82.44 93 MET A C 1
ATOM 718 O O . MET A 1 93 ? 6.816 7.879 -19.334 1.00 82.44 93 MET A O 1
ATOM 722 N N . GLU A 1 94 ? 7.367 6.172 -20.682 1.00 82.69 94 GLU A N 1
ATOM 723 C CA . GLU A 1 94 ? 6.062 6.119 -21.327 1.00 82.69 94 GLU A CA 1
ATOM 724 C C . GLU A 1 94 ? 5.069 5.371 -20.434 1.00 82.69 94 GLU A C 1
ATOM 726 O O . GLU A 1 94 ? 5.408 4.377 -19.790 1.00 82.69 94 GLU A O 1
ATOM 731 N N . GLN A 1 95 ? 3.824 5.834 -20.377 1.00 84.75 95 GLN A N 1
ATOM 732 C CA . GLN A 1 95 ? 2.784 5.140 -19.631 1.00 84.75 95 GLN A CA 1
ATOM 733 C C . GLN A 1 95 ? 2.348 3.877 -20.385 1.00 84.75 95 GLN A C 1
ATOM 735 O O . GLN A 1 95 ? 1.693 3.961 -21.421 1.00 84.75 95 GLN A O 1
ATOM 740 N N . ALA A 1 96 ? 2.686 2.704 -19.848 1.00 84.38 96 ALA A N 1
ATOM 741 C CA . ALA A 1 96 ? 2.375 1.417 -20.470 1.00 84.38 96 ALA A CA 1
ATOM 742 C C . ALA A 1 96 ? 0.932 0.962 -20.216 1.00 84.38 96 ALA A C 1
ATOM 744 O O . ALA A 1 96 ? 0.354 0.225 -21.012 1.00 84.38 96 ALA A O 1
ATOM 745 N N . THR A 1 97 ? 0.346 1.360 -19.086 1.00 85.81 97 THR A N 1
ATOM 746 C CA . THR A 1 97 ? -1.029 1.009 -18.700 1.00 85.81 97 THR A CA 1
ATOM 747 C C . THR A 1 97 ? -1.724 2.201 -18.059 1.00 85.81 97 THR A C 1
ATOM 749 O O . THR A 1 97 ? -1.077 3.065 -17.457 1.00 85.81 97 THR A O 1
ATOM 752 N N . GLU A 1 98 ? -3.051 2.240 -18.183 1.00 84.94 98 GLU A N 1
ATOM 753 C CA . GLU A 1 98 ? -3.880 3.258 -17.548 1.00 84.94 98 GLU A CA 1
ATOM 754 C C . GLU A 1 98 ? -3.620 3.317 -16.033 1.00 84.94 98 GLU A C 1
ATOM 756 O O . GLU A 1 98 ? -3.428 2.282 -15.385 1.00 84.94 98 GLU A O 1
ATOM 761 N N . PRO A 1 99 ? -3.557 4.529 -15.462 1.00 85.69 99 PRO A N 1
ATOM 762 C CA . PRO A 1 99 ? -3.255 4.696 -14.054 1.00 85.69 99 PRO A CA 1
ATOM 763 C C . PRO A 1 99 ? -4.446 4.212 -13.224 1.00 85.69 99 PRO A C 1
ATOM 765 O O . PRO A 1 99 ? -5.576 4.642 -13.452 1.00 85.69 99 PRO A O 1
ATOM 768 N N . GLN A 1 100 ? -4.194 3.333 -12.257 1.00 89.19 100 GLN A N 1
ATOM 769 C CA . GLN A 1 100 ? -5.236 2.752 -11.406 1.00 89.19 100 GLN A CA 1
ATOM 770 C C . GLN A 1 100 ? -5.053 3.217 -9.960 1.00 89.19 100 GLN A C 1
ATOM 772 O O . GLN A 1 100 ? -3.924 3.312 -9.471 1.00 89.19 100 GLN A O 1
ATOM 777 N N . SER A 1 101 ? -6.151 3.491 -9.250 1.00 90.25 101 SER A N 1
ATOM 778 C CA . SER A 1 101 ? -6.089 3.802 -7.819 1.00 90.25 101 SER A CA 1
ATOM 779 C C . SER A 1 101 ? -5.479 2.631 -7.053 1.00 90.25 101 SER A C 1
ATOM 781 O O . SER A 1 101 ? -5.892 1.478 -7.219 1.00 90.25 101 SER A O 1
ATOM 783 N N . LEU A 1 102 ? -4.507 2.917 -6.184 1.00 87.56 102 LEU A N 1
ATOM 784 C CA . LEU A 1 102 ? -3.872 1.876 -5.380 1.00 87.56 102 LEU A CA 1
ATOM 785 C C . LEU A 1 102 ? -4.891 1.206 -4.442 1.00 87.56 102 LEU A C 1
ATOM 787 O O . LEU A 1 102 ? -4.807 0.008 -4.182 1.00 87.56 102 LEU A O 1
ATOM 791 N N . LEU A 1 103 ? -5.891 1.965 -3.989 1.00 88.69 103 LEU A N 1
ATOM 792 C CA . LEU A 1 103 ? -6.974 1.469 -3.148 1.00 88.69 103 LEU A CA 1
ATOM 793 C C . LEU A 1 103 ? -7.849 0.443 -3.880 1.00 88.69 103 LEU A C 1
ATOM 795 O O . LEU A 1 103 ? -8.147 -0.617 -3.330 1.00 88.69 103 LEU A O 1
ATOM 799 N N . GLU A 1 104 ? -8.217 0.737 -5.128 1.00 89.31 104 GLU A N 1
ATOM 800 C CA . GLU A 1 104 ? -8.973 -0.191 -5.976 1.00 89.31 104 GLU A CA 1
ATOM 801 C C . GLU A 1 104 ? -8.150 -1.445 -6.266 1.00 89.31 104 GLU A C 1
ATOM 803 O O . GLU A 1 104 ? -8.636 -2.560 -6.095 1.00 89.31 104 GLU A O 1
ATOM 808 N N . TRP A 1 105 ? -6.869 -1.270 -6.600 1.00 89.25 105 TRP A N 1
ATOM 809 C CA . TRP A 1 105 ? -5.962 -2.387 -6.845 1.00 89.25 105 TRP A CA 1
ATOM 810 C C . TRP A 1 105 ? -5.847 -3.322 -5.637 1.00 89.25 105 TRP A C 1
ATOM 812 O O . TRP A 1 105 ? -5.942 -4.541 -5.791 1.00 89.25 105 TRP A O 1
ATOM 822 N N . PHE A 1 106 ? -5.709 -2.778 -4.421 1.00 87.50 106 PHE A N 1
ATOM 8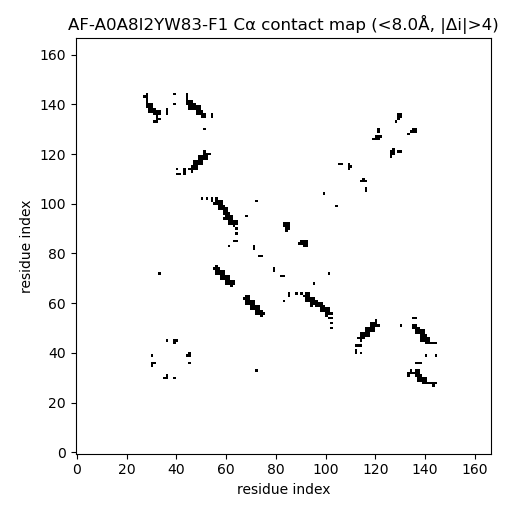23 C CA . PHE A 1 106 ? -5.715 -3.601 -3.214 1.00 87.50 106 PHE A CA 1
ATOM 824 C C . PHE A 1 106 ? -7.049 -4.315 -3.021 1.00 87.50 106 PHE A C 1
ATOM 826 O O . PHE A 1 106 ? -7.037 -5.500 -2.713 1.00 87.50 106 PHE A O 1
ATOM 833 N N . ALA A 1 107 ? -8.186 -3.653 -3.240 1.00 88.12 107 ALA A N 1
ATOM 834 C CA . ALA A 1 107 ? -9.500 -4.283 -3.118 1.00 88.12 107 ALA A CA 1
ATOM 835 C C . ALA A 1 107 ? -9.709 -5.445 -4.109 1.00 88.12 107 ALA A C 1
ATOM 837 O O . ALA A 1 107 ? -10.448 -6.383 -3.811 1.00 88.12 107 ALA A O 1
ATOM 838 N N . GLU A 1 108 ? -9.031 -5.430 -5.256 1.00 89.25 108 GLU A N 1
ATOM 839 C CA . GLU A 1 108 ? -9.057 -6.533 -6.220 1.00 89.25 108 GLU A CA 1
ATOM 840 C C . GLU A 1 108 ? -8.048 -7.640 -5.887 1.00 89.25 108 GLU A C 1
ATOM 842 O O . GLU A 1 108 ? -8.353 -8.825 -6.033 1.00 89.25 108 GLU A O 1
ATOM 847 N N . LYS A 1 109 ? -6.843 -7.270 -5.434 1.00 86.56 109 LYS A N 1
ATOM 848 C CA . LYS A 1 109 ? -5.701 -8.189 -5.315 1.00 86.56 109 LYS A CA 1
ATOM 849 C C . LYS A 1 109 ? -5.425 -8.715 -3.911 1.00 86.56 109 LYS A C 1
ATOM 851 O O . LYS A 1 109 ? -4.742 -9.725 -3.790 1.00 86.56 109 LYS A O 1
ATOM 856 N N . TYR A 1 110 ? -5.971 -8.119 -2.849 1.00 85.50 110 TYR A N 1
ATOM 857 C CA . TYR A 1 110 ? -5.673 -8.523 -1.464 1.00 85.50 110 TYR A CA 1
ATOM 858 C C . TYR A 1 110 ? -5.903 -10.022 -1.189 1.00 85.50 110 TYR A C 1
ATOM 860 O O . TYR A 1 110 ? -5.131 -10.649 -0.464 1.00 85.50 110 TYR A O 1
ATOM 868 N N . LYS A 1 111 ? -6.927 -10.621 -1.817 1.00 85.75 111 LYS A N 1
ATOM 869 C CA . LYS A 1 111 ? -7.228 -12.057 -1.692 1.00 85.75 111 LYS A CA 1
ATOM 870 C C . LYS A 1 111 ? -6.154 -12.951 -2.304 1.00 85.75 111 LYS A C 1
ATOM 872 O O . LYS A 1 111 ? -5.923 -14.034 -1.782 1.00 85.75 111 LYS A O 1
ATOM 877 N N . ASP A 1 112 ? -5.528 -12.501 -3.387 1.00 87.69 112 ASP A N 1
ATOM 878 C CA . ASP A 1 112 ? -4.480 -13.235 -4.105 1.00 87.69 112 ASP A CA 1
ATOM 879 C C . ASP A 1 112 ? -3.217 -13.353 -3.242 1.00 87.69 112 ASP A C 1
ATOM 881 O O . ASP A 1 112 ? -2.630 -14.421 -3.116 1.00 87.69 112 ASP A O 1
ATOM 885 N N . PHE A 1 113 ? -2.893 -12.280 -2.515 1.00 81.81 113 PHE A N 1
ATOM 886 C CA . PHE A 1 113 ? -1.796 -12.254 -1.542 1.00 81.81 113 PHE A CA 1
ATOM 887 C C . PHE A 1 113 ? -2.116 -12.983 -0.224 1.00 81.81 113 PHE A C 1
ATOM 889 O O . PHE A 1 113 ? -1.256 -13.111 0.655 1.00 81.81 113 PHE A O 1
ATOM 896 N N . GLY A 1 114 ? -3.360 -13.441 -0.042 1.00 83.06 114 GLY A N 1
ATOM 897 C CA . GLY A 1 114 ? -3.824 -14.026 1.214 1.00 83.06 114 GLY A CA 1
ATOM 898 C C . GLY A 1 114 ? -3.689 -13.062 2.394 1.00 83.06 114 GLY A C 1
ATOM 899 O O . GLY A 1 114 ? -3.356 -13.499 3.499 1.00 83.06 114 GLY A O 1
ATOM 900 N N . THR A 1 115 ? -3.891 -11.765 2.140 1.00 85.00 115 THR A N 1
ATOM 901 C CA . THR A 1 115 ? -3.893 -10.706 3.152 1.00 85.00 115 THR A CA 1
ATOM 902 C C . THR A 1 115 ? -5.317 -10.225 3.412 1.00 85.00 115 THR A C 1
ATOM 904 O O . THR A 1 115 ? -6.204 -10.406 2.579 1.00 85.00 115 THR A O 1
ATOM 907 N N . ASN A 1 116 ? -5.555 -9.609 4.564 1.00 88.56 116 ASN A N 1
ATOM 908 C CA . ASN A 1 116 ? -6.839 -9.024 4.922 1.00 88.56 116 ASN A CA 1
ATOM 909 C C . ASN A 1 116 ? -6.795 -7.505 4.725 1.00 88.56 116 ASN A C 1
ATOM 911 O O . ASN A 1 116 ? -5.886 -6.860 5.227 1.00 88.56 116 ASN A O 1
ATOM 915 N N . LEU A 1 117 ? -7.749 -6.923 4.001 1.00 90.12 117 LEU A N 1
ATOM 916 C CA . LEU A 1 117 ? -7.769 -5.482 3.729 1.00 90.12 117 LEU A CA 1
ATOM 917 C C . LEU A 1 117 ? -8.689 -4.757 4.717 1.00 90.12 117 LEU A C 1
ATOM 919 O O . LEU A 1 117 ? -9.884 -5.041 4.762 1.00 90.12 117 LEU A O 1
ATOM 923 N N . GLU A 1 118 ? -8.142 -3.800 5.462 1.00 89.81 118 GLU A N 1
ATOM 924 C CA . GLU A 1 118 ? -8.851 -2.972 6.442 1.00 89.81 118 GLU A CA 1
ATOM 925 C C . GLU A 1 118 ? -8.748 -1.489 6.070 1.00 89.81 118 GLU A C 1
ATOM 927 O O . GLU A 1 118 ? -7.657 -0.957 5.841 1.00 89.81 118 GLU A O 1
ATOM 932 N N . PHE A 1 119 ? -9.891 -0.799 6.058 1.00 89.00 119 PHE A N 1
ATOM 933 C CA . PHE A 1 119 ? -9.946 0.636 5.797 1.00 89.00 119 PHE A CA 1
ATOM 934 C C . PHE A 1 119 ? -9.993 1.439 7.092 1.00 89.00 119 PHE A C 1
ATOM 936 O O . PHE A 1 119 ? -10.860 1.233 7.941 1.00 89.00 119 PHE A O 1
ATOM 943 N N . VAL A 1 120 ? -9.087 2.405 7.218 1.00 88.31 120 VAL A N 1
ATOM 944 C CA . VAL A 1 120 ? -9.044 3.334 8.353 1.00 88.31 120 VAL A CA 1
ATOM 945 C C . VAL A 1 120 ? -9.448 4.739 7.938 1.00 88.31 120 VAL A C 1
ATOM 947 O O . VAL A 1 120 ? -9.412 5.098 6.763 1.00 88.31 120 VAL A O 1
ATOM 950 N N . THR A 1 121 ? -9.809 5.548 8.935 1.00 87.12 121 THR A N 1
ATOM 951 C CA . THR A 1 121 ? -10.210 6.955 8.785 1.00 87.12 121 THR A CA 1
ATOM 952 C C . THR A 1 121 ? -9.298 7.837 9.643 1.00 87.12 121 THR A C 1
ATOM 954 O O . THR A 1 121 ? -8.738 7.380 10.641 1.00 87.12 121 THR A O 1
ATOM 957 N N . ASN A 1 122 ? -9.176 9.125 9.325 1.00 86.19 122 ASN A N 1
ATOM 958 C CA . ASN A 1 122 ? -8.364 10.064 10.110 1.00 86.19 122 ASN A CA 1
ATOM 959 C C . ASN A 1 122 ? -9.121 10.711 11.290 1.00 86.19 122 ASN A C 1
ATOM 961 O O . ASN A 1 122 ? -8.670 11.725 11.821 1.00 86.19 122 ASN A O 1
ATOM 965 N N . ARG A 1 123 ? -10.284 10.169 11.680 1.00 82.75 123 ARG A N 1
ATOM 966 C CA . ARG A 1 123 ? -11.135 10.759 12.731 1.00 82.75 123 ARG A CA 1
ATOM 967 C C . ARG A 1 123 ? -10.573 10.578 14.142 1.00 82.75 123 ARG A C 1
ATOM 969 O O . ARG A 1 123 ? -10.863 11.396 15.010 1.00 82.75 123 ARG A O 1
ATOM 976 N N . SER A 1 124 ? -9.780 9.532 14.360 1.00 81.00 124 SER A N 1
ATOM 977 C CA . SER A 1 124 ? -9.124 9.241 15.641 1.00 81.00 124 SER A CA 1
ATOM 978 C C . SER A 1 124 ? -7.700 9.796 15.683 1.00 81.00 124 SER A C 1
ATOM 980 O O . SER A 1 124 ? -7.086 10.039 14.640 1.00 81.00 124 SER A O 1
ATOM 982 N N . GLN A 1 125 ? -7.147 9.957 16.889 1.00 78.06 125 GLN A N 1
ATOM 983 C CA . GLN A 1 125 ? -5.772 10.427 17.071 1.00 78.06 125 GLN A CA 1
ATOM 984 C C . GLN A 1 125 ? -4.763 9.476 16.408 1.00 78.06 125 GLN A C 1
ATOM 986 O O . GLN A 1 125 ? -3.859 9.948 15.715 1.00 78.06 125 GLN A O 1
ATOM 991 N N . GLU A 1 126 ? -4.970 8.160 16.525 1.00 80.31 126 GLU A N 1
ATOM 992 C CA . GLU A 1 126 ? -4.139 7.155 15.852 1.00 80.31 126 GLU A CA 1
ATOM 993 C C . GLU A 1 126 ? -4.242 7.245 14.321 1.00 80.31 126 GLU A C 1
ATOM 995 O O . GLU A 1 126 ? -3.228 7.234 13.627 1.00 80.31 126 GLU A O 1
ATOM 1000 N N . GLY A 1 127 ? -5.452 7.420 13.777 1.00 79.62 127 GLY A N 1
ATOM 1001 C CA . GLY A 1 127 ? -5.670 7.556 12.332 1.00 79.62 127 GLY A CA 1
ATOM 1002 C C . GLY A 1 127 ? -5.028 8.821 11.755 1.00 79.62 127 GLY A C 1
ATOM 1003 O O . GLY A 1 127 ? -4.438 8.800 10.677 1.00 79.62 127 GLY A O 1
ATOM 1004 N N . ALA A 1 128 ? -5.069 9.929 12.499 1.00 81.81 128 ALA A N 1
ATOM 1005 C CA . ALA A 1 128 ? -4.392 11.160 12.109 1.00 81.81 128 ALA A CA 1
ATOM 1006 C C . ALA A 1 128 ? -2.860 11.008 12.105 1.00 81.81 128 ALA A C 1
ATOM 1008 O O . ALA A 1 128 ? -2.202 11.537 11.207 1.00 81.81 128 ALA A O 1
ATOM 1009 N N . GLN A 1 129 ? -2.291 10.283 13.076 1.00 81.38 129 GLN A N 1
ATOM 1010 C CA . GLN A 1 129 ? -0.864 9.939 13.089 1.00 81.38 129 GLN A CA 1
ATOM 1011 C C . GLN A 1 129 ? -0.501 8.980 11.957 1.00 81.38 129 GLN A C 1
ATOM 1013 O O . GLN A 1 129 ? 0.558 9.131 11.360 1.00 81.38 129 GLN A O 1
ATOM 1018 N N . PHE A 1 130 ? -1.387 8.052 11.608 1.00 82.38 130 PHE A N 1
ATOM 1019 C CA . PHE A 1 130 ? -1.173 7.122 10.508 1.00 82.38 130 PHE A CA 1
ATOM 1020 C C . PHE A 1 130 ? -1.100 7.829 9.152 1.00 82.38 130 PHE A C 1
ATOM 1022 O O . PHE A 1 130 ? -0.153 7.639 8.388 1.00 82.38 130 PHE A O 1
ATOM 1029 N N . VAL A 1 131 ? -2.045 8.732 8.885 1.00 83.19 131 VAL A N 1
ATOM 1030 C CA . VAL A 1 131 ? -2.053 9.518 7.644 1.00 83.19 131 VAL A CA 1
ATOM 1031 C C . VAL A 1 131 ? -0.876 10.495 7.596 1.00 83.19 131 VAL A C 1
ATOM 1033 O O . VAL A 1 131 ? -0.176 10.557 6.589 1.00 83.19 131 VAL A O 1
ATOM 1036 N N . LYS A 1 132 ? -0.612 11.240 8.680 1.00 80.44 132 LYS A N 1
ATOM 1037 C CA . LYS A 1 132 ? 0.464 12.250 8.696 1.00 80.44 132 LYS A CA 1
ATOM 1038 C C . LYS A 1 132 ? 1.870 11.664 8.818 1.00 80.44 132 LYS A C 1
ATOM 1040 O O . LYS A 1 132 ? 2.808 12.266 8.310 1.00 80.44 132 LYS A O 1
ATOM 1045 N N . GLY A 1 133 ? 2.021 10.554 9.533 1.00 77.81 133 GLY A N 1
ATOM 1046 C CA . GLY A 1 133 ? 3.309 9.933 9.836 1.00 77.81 133 GLY A CA 1
ATOM 1047 C C . GLY A 1 133 ? 3.732 8.888 8.810 1.00 77.81 133 GLY A C 1
ATOM 1048 O O . GLY A 1 133 ? 4.907 8.831 8.465 1.00 77.81 133 GLY A O 1
ATOM 1049 N N . PHE A 1 134 ? 2.784 8.102 8.292 1.00 75.50 134 PHE A N 1
ATOM 1050 C CA . PHE A 1 134 ? 3.069 6.941 7.439 1.00 75.50 134 PHE A CA 1
ATOM 1051 C C . PHE A 1 134 ? 2.439 7.034 6.042 1.00 75.50 134 PHE A C 1
ATOM 1053 O O . PHE A 1 134 ? 2.513 6.091 5.261 1.00 75.50 134 PHE A O 1
ATOM 1060 N N . GLY A 1 135 ? 1.825 8.173 5.705 1.00 79.44 135 GLY A N 1
ATOM 1061 C CA . GLY A 1 135 ? 1.238 8.401 4.383 1.00 79.44 135 GLY A CA 1
ATOM 1062 C C . GLY A 1 135 ? -0.069 7.645 4.145 1.00 79.44 135 GLY A C 1
ATOM 1063 O O . GLY A 1 135 ? -0.494 7.531 3.002 1.00 79.44 135 GLY A O 1
ATOM 1064 N N . GLY A 1 136 ? -0.714 7.139 5.203 1.00 84.19 136 GLY A N 1
ATOM 1065 C CA . GLY A 1 136 ? -2.024 6.492 5.101 1.00 84.19 136 GLY A CA 1
ATOM 1066 C C . GLY A 1 136 ? -1.994 5.057 4.570 1.00 84.19 136 GLY A C 1
ATOM 1067 O O . GLY A 1 136 ? -3.038 4.554 4.162 1.00 84.19 136 GLY A O 1
ATOM 1068 N N . ILE A 1 137 ? -0.834 4.395 4.586 1.00 86.88 137 ILE A N 1
ATOM 1069 C CA . ILE A 1 137 ? -0.683 2.983 4.220 1.00 86.88 137 ILE A CA 1
ATOM 1070 C C . ILE A 1 137 ? 0.269 2.265 5.182 1.00 86.88 137 ILE A C 1
ATOM 1072 O O . ILE A 1 137 ? 1.295 2.807 5.605 1.00 86.88 137 ILE A O 1
ATOM 1076 N N . GLY A 1 138 ? -0.076 1.029 5.522 1.00 88.56 138 GLY A N 1
ATOM 1077 C CA . GLY A 1 138 ? 0.732 0.160 6.360 1.00 88.56 138 GLY A CA 1
ATOM 1078 C C . GLY A 1 138 ? 0.153 -1.244 6.413 1.00 88.56 138 GLY A C 1
ATOM 1079 O O . GLY A 1 138 ? -0.912 -1.514 5.864 1.00 88.56 138 GLY A O 1
ATOM 1080 N N . GLY A 1 139 ? 0.841 -2.148 7.093 1.00 87.75 139 GLY A N 1
ATOM 1081 C CA . GLY A 1 139 ? 0.390 -3.525 7.220 1.00 87.75 139 GLY A CA 1
ATOM 1082 C C . GLY A 1 139 ? 0.918 -4.201 8.473 1.00 87.75 139 GLY A C 1
ATOM 1083 O O . GLY A 1 139 ? 2.017 -3.918 8.944 1.00 87.75 139 GLY A O 1
ATOM 1084 N N . LEU A 1 140 ? 0.120 -5.115 9.008 1.00 85.75 140 LEU A N 1
ATOM 1085 C CA . LEU A 1 140 ? 0.526 -6.072 10.025 1.00 85.75 140 LEU A CA 1
ATOM 1086 C C . LEU A 1 140 ? 1.071 -7.304 9.314 1.00 85.75 140 LEU A C 1
ATOM 1088 O O . LEU A 1 140 ? 0.405 -7.870 8.449 1.00 85.75 140 LEU A O 1
ATOM 1092 N N . LEU A 1 141 ? 2.275 -7.720 9.674 1.00 83.25 141 LEU A N 1
ATOM 1093 C CA . LEU A 1 141 ? 2.918 -8.908 9.138 1.00 83.25 141 LEU A CA 1
ATOM 1094 C C . LEU A 1 141 ? 2.594 -10.125 10.011 1.00 83.25 141 LEU A C 1
ATOM 1096 O O . LEU A 1 141 ? 2.696 -10.056 11.237 1.00 83.25 141 LEU A O 1
ATOM 1100 N N . ARG A 1 142 ? 2.286 -11.262 9.376 1.00 71.62 142 ARG A N 1
ATOM 1101 C CA . ARG A 1 142 ? 2.076 -12.558 10.063 1.00 71.62 142 ARG A CA 1
ATOM 1102 C C . ARG A 1 142 ? 3.362 -13.092 10.687 1.00 71.62 142 ARG A C 1
ATOM 1104 O O . ARG A 1 142 ? 3.335 -13.713 11.747 1.00 71.62 142 ARG A O 1
ATOM 1111 N N . TYR A 1 143 ? 4.498 -12.822 10.047 1.00 68.81 143 TYR A N 1
ATOM 1112 C CA . TYR A 1 143 ? 5.817 -13.266 10.485 1.00 68.81 143 TYR A CA 1
ATOM 1113 C C . TYR A 1 143 ? 6.844 -12.155 10.282 1.00 68.81 143 TYR A C 1
ATOM 1115 O O . TYR A 1 143 ? 6.666 -11.261 9.456 1.00 68.81 143 TYR A O 1
ATOM 1123 N N . LYS A 1 144 ? 7.936 -12.215 11.045 1.00 61.84 144 LYS A N 1
ATOM 1124 C CA . LYS A 1 144 ? 9.087 -11.346 10.813 1.00 61.84 144 LYS A CA 1
ATOM 1125 C C . LYS A 1 144 ? 9.727 -11.709 9.480 1.00 61.84 144 LYS A C 1
ATOM 1127 O O . LYS A 1 144 ? 10.133 -12.852 9.299 1.00 61.84 144 LYS A O 1
ATOM 1132 N N . ILE A 1 145 ? 9.834 -10.731 8.592 1.00 61.31 145 ILE A N 1
ATOM 1133 C CA . ILE A 1 145 ? 10.646 -10.848 7.386 1.00 61.31 145 ILE A CA 1
ATOM 1134 C C . ILE A 1 145 ? 12.039 -10.355 7.753 1.00 61.31 145 ILE A C 1
ATOM 1136 O O . ILE A 1 145 ? 12.214 -9.183 8.093 1.00 61.31 145 ILE A O 1
ATOM 1140 N N . ASP A 1 146 ? 13.035 -11.226 7.677 1.00 57.56 146 ASP A N 1
ATOM 1141 C CA . ASP A 1 146 ? 14.415 -10.771 7.561 1.00 57.56 146 ASP A CA 1
ATOM 1142 C C . ASP A 1 146 ? 14.619 -10.326 6.108 1.00 57.56 146 ASP A C 1
ATOM 1144 O O . ASP A 1 146 ? 14.778 -11.154 5.215 1.00 57.56 146 ASP A O 1
ATOM 1148 N N . MET A 1 147 ? 14.595 -9.011 5.849 1.00 51.25 147 MET A N 1
ATOM 1149 C CA . MET A 1 147 ? 14.852 -8.452 4.506 1.00 51.25 147 MET A CA 1
ATOM 1150 C C . MET A 1 147 ? 16.218 -8.864 3.933 1.00 51.25 147 MET A C 1
ATOM 1152 O O . MET A 1 147 ? 16.418 -8.780 2.725 1.00 51.25 147 MET A O 1
ATOM 1156 N N . SER A 1 148 ? 17.137 -9.346 4.774 1.00 50.25 148 SER A N 1
ATOM 1157 C CA . SER A 1 148 ? 18.412 -9.941 4.358 1.00 50.25 148 SER A CA 1
ATOM 1158 C C . SER A 1 148 ? 18.242 -11.249 3.574 1.00 50.25 148 SER A C 1
ATOM 1160 O O . SER A 1 148 ? 19.065 -11.534 2.713 1.00 50.25 148 SER A O 1
ATOM 1162 N N . ASN A 1 149 ? 17.174 -12.017 3.826 1.00 43.84 149 ASN A N 1
ATOM 1163 C CA . ASN A 1 149 ? 16.898 -13.289 3.145 1.00 43.84 149 ASN A CA 1
ATOM 1164 C C . ASN A 1 149 ? 16.143 -13.122 1.817 1.00 43.84 149 ASN A C 1
ATOM 1166 O O . ASN A 1 149 ? 15.974 -14.093 1.087 1.00 43.84 149 ASN A O 1
ATOM 1170 N N . LEU A 1 150 ? 15.677 -11.915 1.474 1.00 44.31 150 LEU A N 1
ATOM 1171 C CA . LEU A 1 150 ? 15.023 -11.692 0.179 1.00 44.31 150 LEU A CA 1
ATOM 1172 C C . LEU A 1 150 ? 16.033 -11.555 -0.972 1.00 44.31 150 LEU A C 1
ATOM 1174 O O . LEU A 1 150 ? 15.673 -11.694 -2.133 1.00 44.31 150 LEU A O 1
ATOM 1178 N N . ALA A 1 151 ? 17.309 -11.332 -0.652 1.00 42.56 151 ALA A N 1
ATOM 1179 C CA . ALA A 1 151 ? 18.398 -11.377 -1.625 1.00 42.56 151 ALA A CA 1
ATOM 1180 C C . ALA A 1 151 ? 18.882 -12.811 -1.934 1.00 42.56 151 ALA A C 1
ATOM 1182 O O . ALA A 1 151 ? 19.807 -12.961 -2.725 1.00 42.56 151 ALA A O 1
ATOM 1183 N N . SER A 1 152 ? 18.298 -13.845 -1.312 1.00 39.81 152 SER A N 1
ATOM 1184 C CA . SER A 1 152 ? 18.750 -15.241 -1.427 1.00 39.81 152 SER A CA 1
ATOM 1185 C C . SER A 1 152 ? 17.676 -16.224 -1.906 1.00 39.81 152 SER A C 1
ATOM 1187 O O . SER A 1 152 ? 17.889 -17.421 -1.814 1.00 39.81 152 SER A O 1
ATOM 1189 N N . VAL A 1 153 ? 16.532 -15.757 -2.418 1.00 43.19 153 VAL A N 1
ATOM 1190 C CA . VAL A 1 153 ? 15.486 -16.639 -2.989 1.00 43.19 153 VAL A CA 1
ATOM 1191 C C . VAL A 1 153 ? 15.562 -16.776 -4.516 1.00 43.19 153 VAL A C 1
ATOM 1193 O O . VAL A 1 153 ? 14.598 -17.212 -5.131 1.00 43.19 153 VAL A O 1
ATOM 1196 N N . ASP A 1 154 ? 16.697 -16.415 -5.122 1.00 42.38 154 ASP A N 1
ATOM 1197 C CA . ASP A 1 154 ? 16.979 -16.697 -6.543 1.00 42.38 154 ASP A CA 1
ATOM 1198 C C . ASP A 1 154 ? 17.865 -17.948 -6.734 1.00 42.38 154 ASP A C 1
ATOM 1200 O O . ASP A 1 154 ? 18.171 -18.314 -7.860 1.00 42.38 154 ASP A O 1
ATOM 1204 N N . ASP A 1 155 ? 18.271 -18.632 -5.656 1.00 40.44 155 ASP A N 1
ATOM 1205 C CA . ASP A 1 155 ? 19.109 -19.839 -5.734 1.00 40.44 155 ASP A CA 1
ATOM 1206 C C . ASP A 1 155 ? 18.792 -20.761 -4.546 1.00 40.44 155 ASP A C 1
ATOM 1208 O O . ASP A 1 155 ? 19.484 -20.712 -3.546 1.00 40.44 155 ASP A O 1
ATOM 1212 N N .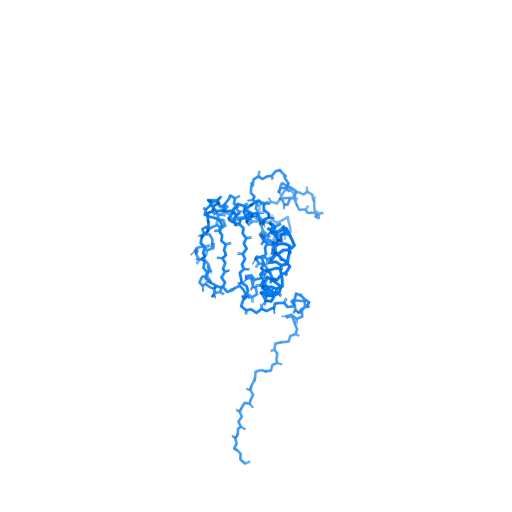 ASP A 1 156 ? 17.674 -21.493 -4.594 1.00 38.38 156 ASP A N 1
ATOM 1213 C CA . ASP A 1 156 ? 17.442 -22.742 -3.837 1.00 38.38 156 ASP A CA 1
ATOM 1214 C C . ASP A 1 156 ? 16.068 -23.314 -4.256 1.00 38.38 156 ASP A C 1
ATOM 1216 O O . ASP A 1 156 ? 15.080 -23.285 -3.518 1.00 38.38 156 ASP A O 1
ATOM 1220 N N . GLU A 1 157 ? 15.988 -23.793 -5.504 1.00 43.47 157 GLU A N 1
ATOM 1221 C CA . GLU A 1 157 ? 14.824 -24.509 -6.051 1.00 43.47 157 GLU A CA 1
ATOM 1222 C C . GLU A 1 157 ? 14.895 -26.036 -5.834 1.00 43.47 157 GLU A C 1
ATOM 1224 O O . GLU A 1 157 ? 14.221 -26.775 -6.538 1.00 43.47 157 GLU A O 1
ATOM 1229 N N . ASP A 1 158 ? 15.654 -26.563 -4.869 1.00 43.84 158 ASP A N 1
ATOM 1230 C CA . ASP A 1 158 ? 15.763 -28.021 -4.701 1.00 43.84 158 ASP A CA 1
ATOM 1231 C C . ASP A 1 158 ? 15.874 -28.444 -3.229 1.00 43.84 158 ASP A C 1
ATOM 1233 O O . ASP A 1 158 ? 16.931 -28.370 -2.618 1.00 43.84 158 ASP A O 1
ATOM 1237 N N . GLU A 1 159 ? 14.760 -28.911 -2.657 1.00 43.12 159 GLU A N 1
ATOM 1238 C CA . GLU A 1 159 ? 14.632 -30.281 -2.117 1.00 43.12 159 GLU A CA 1
ATOM 1239 C C . GLU A 1 159 ? 13.301 -30.425 -1.360 1.00 43.12 159 GLU A C 1
ATOM 1241 O O . GLU A 1 159 ? 13.189 -30.363 -0.133 1.00 43.12 159 GLU A O 1
ATOM 1246 N N . PHE A 1 160 ? 12.244 -30.639 -2.143 1.00 43.53 160 PHE A N 1
ATOM 1247 C CA . PHE A 1 160 ? 10.965 -31.134 -1.656 1.00 43.53 160 PHE A CA 1
ATOM 1248 C C . PHE A 1 160 ? 11.130 -32.597 -1.202 1.00 43.53 160 PHE A C 1
ATOM 1250 O O . PHE A 1 160 ? 11.504 -33.459 -1.990 1.00 43.53 160 PHE A O 1
ATOM 1257 N N . TYR A 1 161 ? 10.837 -32.846 0.075 1.00 48.41 161 TYR A N 1
ATOM 1258 C CA . TYR A 1 161 ? 10.373 -34.096 0.691 1.00 48.41 161 TYR A CA 1
ATOM 1259 C C . TYR A 1 161 ? 10.518 -35.405 -0.110 1.00 48.41 161 TYR A C 1
ATOM 1261 O O . TYR A 1 161 ? 9.729 -35.686 -1.011 1.00 48.41 161 TYR A O 1
ATOM 1269 N N . SER A 1 162 ? 11.375 -36.306 0.375 1.00 45.06 162 SER A N 1
ATOM 1270 C CA . SER A 1 162 ? 11.100 -37.745 0.293 1.00 45.06 162 SER A CA 1
ATOM 1271 C C . SER A 1 162 ? 10.806 -38.269 1.695 1.00 45.06 162 SER A C 1
ATOM 1273 O O . SER A 1 162 ? 11.692 -38.767 2.388 1.00 45.06 162 SER A O 1
ATOM 1275 N N . ASP A 1 163 ? 9.544 -38.154 2.100 1.00 51.25 163 ASP A N 1
ATOM 1276 C CA . ASP A 1 163 ? 8.968 -39.080 3.070 1.00 51.25 163 ASP A CA 1
ATOM 1277 C C . ASP A 1 163 ? 8.826 -40.443 2.381 1.00 51.25 163 ASP A C 1
ATOM 1279 O O . ASP A 1 163 ? 8.109 -40.569 1.389 1.00 51.25 163 ASP A O 1
ATOM 1283 N N . SER A 1 164 ? 9.546 -41.448 2.873 1.00 50.72 164 SER A N 1
ATOM 1284 C CA . SER A 1 164 ? 9.043 -42.819 2.843 1.00 50.72 164 SER A CA 1
ATOM 1285 C C . SER A 1 164 ? 9.729 -43.625 3.940 1.00 50.72 164 SER A C 1
ATOM 1287 O O . SER A 1 164 ? 10.876 -44.056 3.814 1.00 50.72 164 SER A O 1
ATOM 1289 N N . GLU A 1 165 ? 8.993 -43.813 5.032 1.00 60.22 165 GLU A N 1
ATOM 1290 C CA . GLU A 1 165 ? 9.108 -44.989 5.890 1.00 60.22 165 GLU A CA 1
ATOM 1291 C C . GLU A 1 165 ? 8.890 -46.288 5.076 1.00 60.22 165 GLU A C 1
ATOM 1293 O O . GLU A 1 165 ? 8.227 -46.281 4.036 1.00 60.22 165 GLU A O 1
ATOM 1298 N N . ASP A 1 166 ? 9.417 -47.390 5.628 1.00 56.31 166 ASP A N 1
ATOM 1299 C CA . ASP A 1 166 ? 9.160 -48.810 5.306 1.00 56.31 166 ASP A CA 1
ATOM 1300 C C . ASP A 1 166 ? 10.022 -49.490 4.208 1.00 56.31 166 ASP A C 1
ATOM 1302 O O . ASP A 1 166 ? 9.665 -49.502 3.029 1.00 56.31 166 ASP A O 1
ATOM 1306 N N . ILE A 1 167 ? 11.149 -50.116 4.615 1.00 40.38 167 ILE A N 1
ATOM 1307 C CA . ILE A 1 167 ? 11.388 -51.583 4.505 1.00 40.38 167 ILE A CA 1
ATOM 1308 C C . ILE A 1 167 ? 12.572 -52.069 5.359 1.00 40.38 167 ILE A C 1
ATOM 1310 O O . ILE A 1 167 ? 13.616 -51.378 5.397 1.00 40.38 167 ILE A O 1
#

Mean predicted aligned error: 14.98 Å

Sequence (167 aa):
MFSYGGENGFNQAIELAAESLSNVKIRTSTCFGIDDTLRALEVGAVETLIVWENLDVTRYVLRNAAGEESIVHANGQEKDREKFLDKSTGLEMEQATEPQSLLEWFAEKYKDFGTNLEFVTNRSQEGAQFVKGFGGIGGLLRYKIDMSNLASVDDDEDEFYSDSEDI